Protein AF-A0A6I6JMS8-F1 (afdb_monomer_lite)

Structure (mmCIF, N/CA/C/O backbone):
data_AF-A0A6I6JMS8-F1
#
_entry.id   AF-A0A6I6JMS8-F1
#
loop_
_atom_site.group_PDB
_atom_site.id
_atom_site.type_symbol
_atom_site.label_atom_id
_atom_site.label_alt_id
_atom_site.label_comp_id
_atom_site.label_asym_id
_atom_site.label_entity_id
_atom_site.label_seq_id
_atom_site.pdbx_PDB_ins_code
_atom_site.Cartn_x
_atom_site.Cartn_y
_atom_site.Cartn_z
_atom_site.occupancy
_atom_site.B_iso_or_equiv
_atom_site.auth_seq_id
_atom_site.auth_comp_id
_atom_site.auth_asym_id
_atom_site.auth_atom_id
_atom_site.pdbx_PDB_model_num
ATOM 1 N N . MET A 1 1 ? 2.049 16.161 -23.108 1.00 65.75 1 MET A N 1
ATOM 2 C CA . MET A 1 1 ? 2.147 14.853 -22.425 1.00 65.75 1 MET A CA 1
ATOM 3 C C . MET A 1 1 ? 3.500 14.787 -21.751 1.00 65.75 1 MET A C 1
ATOM 5 O O . MET A 1 1 ? 4.472 15.198 -22.372 1.00 65.75 1 MET A O 1
ATOM 9 N N . VAL A 1 2 ? 3.552 14.346 -20.497 1.00 84.44 2 VAL A N 1
ATOM 10 C CA . VAL A 1 2 ? 4.823 14.102 -19.800 1.00 84.44 2 VAL A CA 1
ATOM 11 C C . VAL A 1 2 ? 5.441 12.833 -20.387 1.00 84.44 2 VAL A C 1
ATOM 13 O O . VAL A 1 2 ? 4.735 11.838 -20.551 1.00 84.44 2 VAL A O 1
ATOM 16 N N . LYS A 1 3 ? 6.726 12.877 -20.756 1.00 91.19 3 LYS A N 1
ATOM 17 C CA . LYS A 1 3 ? 7.483 11.675 -21.117 1.00 91.19 3 LYS A CA 1
ATOM 18 C C . LYS A 1 3 ? 7.942 11.029 -19.814 1.00 91.19 3 LYS A C 1
ATOM 20 O O . LYS A 1 3 ? 8.697 11.653 -19.079 1.00 91.19 3 LYS A O 1
ATOM 25 N N . LEU A 1 4 ? 7.448 9.829 -19.538 1.00 95.31 4 LEU A N 1
ATOM 26 C CA . LEU A 1 4 ? 7.828 9.066 -18.354 1.00 95.31 4 LEU A CA 1
ATOM 27 C C . LEU A 1 4 ? 9.200 8.418 -18.560 1.00 95.31 4 LEU A C 1
ATOM 29 O O . LEU A 1 4 ? 9.563 8.065 -19.686 1.00 95.31 4 LEU A O 1
ATOM 33 N N . ASP A 1 5 ? 9.930 8.260 -17.465 1.00 95.50 5 ASP A N 1
ATOM 34 C CA . ASP A 1 5 ? 11.174 7.500 -17.380 1.00 95.50 5 ASP A CA 1
ATOM 35 C C . ASP A 1 5 ? 11.137 6.567 -16.160 1.00 95.50 5 ASP A C 1
ATOM 37 O O . ASP A 1 5 ? 10.210 6.626 -15.347 1.00 95.50 5 ASP A O 1
ATOM 41 N N . THR A 1 6 ? 12.161 5.724 -16.038 1.00 95.56 6 THR A N 1
ATOM 42 C CA . THR A 1 6 ? 12.354 4.766 -14.943 1.00 95.56 6 THR A CA 1
ATOM 43 C C . THR A 1 6 ? 12.173 5.405 -13.563 1.00 95.56 6 THR A C 1
ATOM 45 O O . THR A 1 6 ? 11.494 4.841 -12.705 1.00 95.56 6 THR A O 1
ATOM 48 N N . TYR A 1 7 ? 12.685 6.620 -13.339 1.00 96.44 7 TYR A N 1
ATOM 49 C CA . TYR A 1 7 ? 12.584 7.276 -12.033 1.00 96.44 7 TYR A CA 1
ATOM 50 C C . TYR A 1 7 ? 11.148 7.627 -11.652 1.00 96.44 7 TYR A C 1
ATOM 52 O O . TYR A 1 7 ? 10.816 7.553 -10.473 1.00 96.44 7 TYR A O 1
ATOM 60 N N . HIS A 1 8 ? 10.280 7.940 -12.616 1.00 97.50 8 HIS A N 1
ATOM 61 C CA . HIS A 1 8 ? 8.869 8.206 -12.321 1.00 97.50 8 HIS A CA 1
ATOM 62 C C . HIS A 1 8 ? 8.162 6.962 -11.757 1.00 97.50 8 HIS A C 1
ATOM 64 O O . HIS A 1 8 ? 7.338 7.079 -10.850 1.00 97.50 8 HIS A O 1
ATOM 70 N N . TYR A 1 9 ? 8.483 5.770 -12.271 1.00 98.00 9 TYR A N 1
ATOM 71 C CA . TYR A 1 9 ? 7.882 4.519 -11.800 1.00 98.00 9 TYR A CA 1
ATOM 72 C C . TYR A 1 9 ? 8.444 4.085 -10.444 1.00 98.00 9 TYR A C 1
ATOM 74 O O . TYR A 1 9 ? 7.672 3.723 -9.554 1.00 98.00 9 TYR A O 1
ATOM 82 N N . HIS A 1 10 ? 9.762 4.193 -10.246 1.00 97.88 10 HIS A N 1
ATOM 83 C CA . HIS A 1 10 ? 10.380 3.929 -8.941 1.00 97.88 10 HIS A CA 1
ATOM 84 C C . HIS A 1 10 ? 9.917 4.918 -7.875 1.00 97.88 10 HIS A C 1
ATOM 86 O O . HIS A 1 10 ? 9.689 4.521 -6.735 1.00 97.88 10 HIS A O 1
ATOM 92 N N . GLU A 1 11 ? 9.712 6.189 -8.231 1.00 98.38 11 GLU A N 1
ATOM 93 C CA . GLU A 1 11 ? 9.132 7.160 -7.306 1.00 98.38 11 GLU A CA 1
ATOM 94 C C . GLU A 1 11 ? 7.700 6.770 -6.925 1.00 98.38 11 GLU A C 1
ATOM 96 O O . GLU A 1 11 ? 7.367 6.804 -5.745 1.00 98.38 11 GLU A O 1
ATOM 101 N N . ALA A 1 12 ? 6.857 6.344 -7.871 1.00 98.44 12 ALA A N 1
ATOM 102 C CA . ALA A 1 12 ? 5.509 5.877 -7.544 1.00 98.44 12 ALA A CA 1
ATOM 103 C C . ALA A 1 12 ? 5.534 4.682 -6.571 1.00 98.44 12 ALA A C 1
ATOM 105 O O . ALA A 1 12 ? 4.800 4.681 -5.579 1.00 98.44 12 ALA A O 1
ATOM 106 N N . LEU A 1 13 ? 6.420 3.710 -6.807 1.00 98.56 13 LEU A N 1
ATOM 107 C CA . LEU A 1 13 ? 6.651 2.588 -5.896 1.00 98.56 13 LEU A CA 1
ATOM 108 C C . LEU A 1 13 ? 7.057 3.071 -4.493 1.00 98.56 13 LEU A C 1
ATOM 110 O O . LEU A 1 13 ? 6.413 2.709 -3.510 1.00 98.56 13 LEU A O 1
ATOM 114 N N . ASP A 1 14 ? 8.057 3.946 -4.399 1.00 98.62 14 ASP A N 1
ATOM 115 C CA . ASP A 1 14 ? 8.525 4.520 -3.131 1.00 98.62 14 ASP A CA 1
ATOM 116 C C . ASP A 1 14 ? 7.417 5.287 -2.388 1.00 98.62 14 ASP A C 1
ATOM 118 O O . ASP A 1 14 ? 7.194 5.071 -1.195 1.00 98.62 14 ASP A O 1
ATOM 122 N N . ARG A 1 15 ? 6.650 6.139 -3.087 1.00 98.62 15 ARG A N 1
ATOM 123 C CA . ARG A 1 15 ? 5.563 6.908 -2.457 1.00 98.62 15 ARG A CA 1
ATOM 124 C C . ARG A 1 15 ? 4.460 6.004 -1.928 1.00 98.62 15 ARG A C 1
ATOM 126 O O . ARG A 1 15 ? 3.903 6.299 -0.871 1.00 98.62 15 ARG A O 1
ATOM 133 N N . THR A 1 16 ? 4.148 4.917 -2.628 1.00 98.44 16 THR A N 1
ATOM 134 C CA . THR A 1 16 ? 3.142 3.957 -2.152 1.00 98.44 16 THR A CA 1
ATOM 135 C C . THR A 1 16 ? 3.620 3.164 -0.936 1.00 98.44 16 THR A C 1
ATOM 137 O O . THR A 1 16 ? 2.833 3.009 -0.001 1.00 98.44 16 THR A O 1
ATOM 140 N N . ASP A 1 17 ? 4.898 2.764 -0.870 1.00 98.50 17 ASP A N 1
ATOM 141 C CA . ASP A 1 17 ? 5.485 2.163 0.342 1.00 98.50 17 ASP A CA 1
ATOM 142 C C . ASP A 1 17 ? 5.408 3.128 1.530 1.00 98.50 17 ASP A C 1
ATOM 144 O O . ASP A 1 17 ? 4.875 2.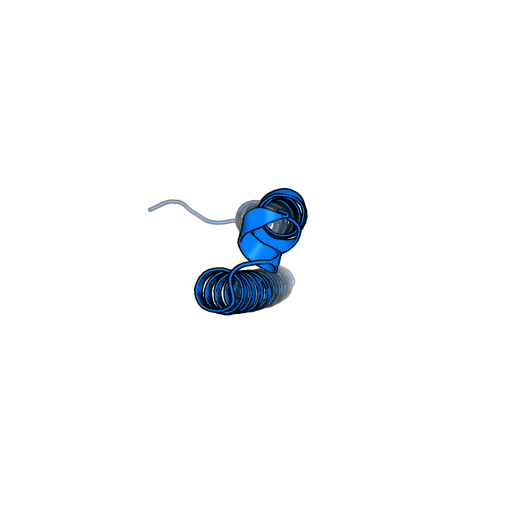791 2.589 1.00 98.50 17 ASP A O 1
ATOM 148 N N . MET A 1 18 ? 5.862 4.370 1.330 1.00 98.69 18 MET A N 1
ATOM 149 C CA . MET A 1 18 ? 5.860 5.394 2.371 1.00 98.69 18 MET A CA 1
ATOM 150 C C . MET A 1 18 ? 4.449 5.625 2.932 1.00 98.69 18 MET A C 1
ATOM 152 O O . MET A 1 18 ? 4.261 5.632 4.149 1.00 98.69 18 MET A O 1
ATOM 156 N N . ILE A 1 19 ? 3.446 5.787 2.063 1.00 98.75 19 ILE A N 1
ATOM 157 C CA . ILE A 1 19 ? 2.055 6.003 2.488 1.00 98.75 19 ILE A CA 1
ATOM 158 C C . ILE A 1 19 ? 1.505 4.768 3.206 1.00 98.75 19 ILE A C 1
ATOM 160 O O . ILE A 1 19 ? 0.854 4.923 4.239 1.00 98.75 19 ILE A O 1
ATOM 164 N N . SER A 1 20 ? 1.784 3.561 2.705 1.00 98.56 20 SER A N 1
ATOM 165 C CA . SER A 1 20 ? 1.367 2.307 3.345 1.00 98.56 20 SER A CA 1
ATOM 166 C C . SER A 1 20 ? 1.892 2.212 4.781 1.00 98.56 20 SER A C 1
ATOM 168 O O . SER A 1 20 ? 1.128 1.967 5.718 1.00 98.56 20 SER A O 1
ATOM 170 N N . ARG A 1 21 ? 3.177 2.529 4.985 1.00 98.50 21 ARG A N 1
ATOM 171 C CA . ARG A 1 21 ? 3.816 2.525 6.307 1.00 98.50 21 ARG A CA 1
ATOM 172 C C . ARG A 1 21 ? 3.233 3.577 7.246 1.00 98.50 21 ARG A C 1
ATOM 174 O O . ARG A 1 21 ? 2.868 3.239 8.368 1.00 98.50 21 ARG A O 1
ATOM 181 N N . ILE A 1 22 ? 3.091 4.819 6.779 1.00 98.69 22 ILE A N 1
ATOM 182 C CA . ILE A 1 22 ? 2.493 5.922 7.554 1.00 98.69 22 ILE A CA 1
ATOM 183 C C . ILE A 1 22 ? 1.062 5.568 7.975 1.00 98.69 22 ILE A C 1
ATOM 185 O O . ILE A 1 22 ? 0.679 5.770 9.129 1.00 98.69 22 ILE A O 1
ATOM 189 N N . PHE A 1 23 ? 0.263 5.031 7.051 1.00 98.81 23 PHE A N 1
ATOM 190 C CA . PHE A 1 23 ? -1.118 4.655 7.326 1.00 98.81 23 PHE A CA 1
ATOM 191 C C . PHE A 1 23 ? -1.196 3.520 8.350 1.00 98.81 23 PHE A C 1
ATOM 193 O O . PHE A 1 23 ? -1.971 3.601 9.306 1.00 98.81 23 PHE A O 1
ATOM 200 N N . HIS A 1 24 ? -0.362 2.490 8.204 1.00 98.50 24 HIS A N 1
ATOM 201 C CA . HIS A 1 24 ? -0.328 1.398 9.166 1.00 98.50 24 HIS A CA 1
ATOM 202 C C . HIS A 1 24 ? 0.096 1.886 10.561 1.00 98.50 24 HIS A C 1
ATOM 204 O O 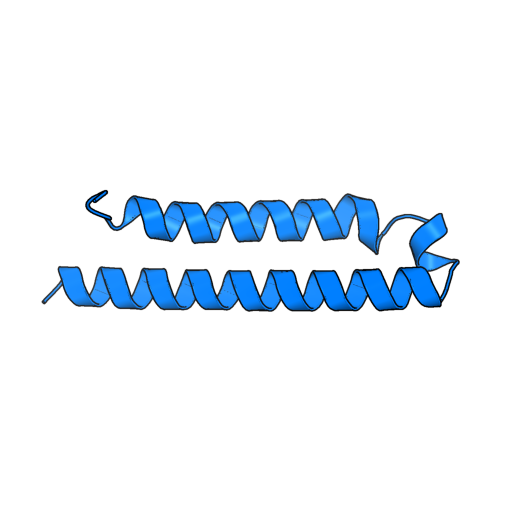. HIS A 1 24 ? -0.562 1.568 11.554 1.00 98.50 24 HIS A O 1
ATOM 210 N N . GLU A 1 25 ? 1.166 2.674 10.650 1.00 98.50 25 GLU A N 1
ATOM 211 C CA . GLU A 1 25 ? 1.725 3.129 11.925 1.00 98.50 25 GLU A CA 1
ATOM 212 C C . GLU A 1 25 ? 0.779 4.068 12.683 1.00 98.50 25 GLU A C 1
ATOM 214 O O . GLU A 1 25 ? 0.650 3.971 13.903 1.00 98.50 25 GLU A O 1
ATOM 219 N N . HIS A 1 26 ? 0.093 4.970 11.978 1.00 98.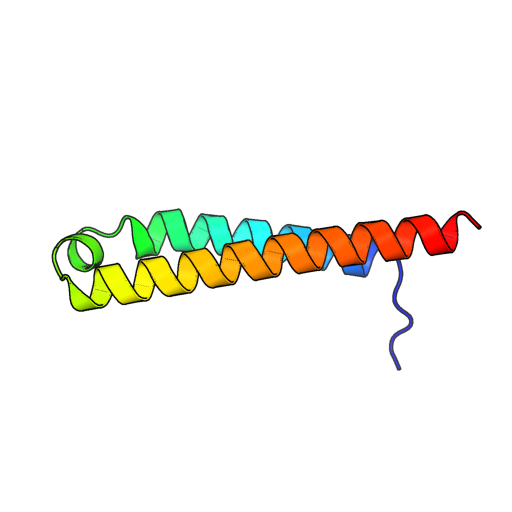62 26 HIS A N 1
ATOM 220 C CA . HIS A 1 26 ? -0.682 6.026 12.630 1.00 98.62 26 HIS A CA 1
ATOM 221 C C . HIS A 1 26 ? -2.191 5.799 12.640 1.00 98.62 26 HIS A C 1
ATOM 223 O O . HIS A 1 26 ? -2.864 6.375 13.494 1.00 98.62 26 HIS A O 1
ATOM 229 N N . ILE A 1 27 ? -2.736 4.996 11.721 1.00 98.69 27 ILE A N 1
ATOM 230 C CA . ILE A 1 27 ? -4.183 4.760 11.617 1.00 98.69 27 ILE A CA 1
ATOM 231 C C . ILE A 1 27 ? -4.537 3.347 12.062 1.00 98.69 27 ILE A C 1
ATOM 233 O O . ILE A 1 27 ? -5.326 3.200 12.995 1.00 98.69 27 ILE A O 1
ATOM 237 N N . VAL A 1 28 ? -3.946 2.318 11.447 1.00 98.62 28 VAL A N 1
ATOM 238 C CA . VAL A 1 28 ? -4.260 0.913 11.782 1.00 98.62 28 VAL A CA 1
ATOM 239 C C . VAL A 1 28 ? -3.926 0.620 13.245 1.00 98.62 28 VAL A C 1
ATOM 241 O O . VAL A 1 28 ? -4.731 0.019 13.957 1.00 98.62 28 VAL A O 1
ATOM 244 N N . GLU A 1 29 ? -2.785 1.118 13.731 1.00 98.44 29 GLU A N 1
ATOM 245 C CA . GLU A 1 29 ? -2.371 0.914 15.121 1.00 98.44 29 GLU A CA 1
ATOM 246 C C . GLU A 1 29 ? -3.033 1.861 16.135 1.00 98.44 29 GLU A C 1
ATOM 248 O O . GLU A 1 29 ? -2.862 1.697 17.347 1.00 98.44 29 GLU A O 1
ATOM 253 N N . HIS A 1 30 ? -3.834 2.830 15.686 1.00 98.75 30 HIS A N 1
ATOM 254 C CA . HIS A 1 30 ? -4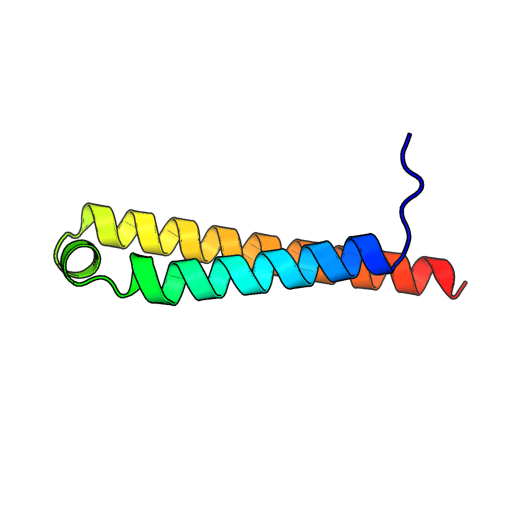.443 3.807 16.581 1.00 98.75 30 HIS A CA 1
ATOM 255 C C . HIS A 1 30 ? -5.435 3.147 17.552 1.00 98.75 30 HIS A C 1
ATOM 257 O O . HIS A 1 30 ? -6.373 2.456 17.143 1.00 98.75 30 HIS A O 1
ATOM 263 N N . THR A 1 31 ? -5.305 3.431 18.852 1.00 98.69 31 THR A N 1
ATOM 264 C CA . THR A 1 31 ? -6.117 2.810 19.917 1.00 98.69 31 THR A CA 1
ATOM 265 C C . THR A 1 31 ? -7.622 2.890 19.652 1.00 98.69 31 THR A C 1
ATOM 267 O O . THR A 1 31 ? -8.324 1.891 19.793 1.00 98.69 31 THR A O 1
ATOM 270 N N . ALA A 1 32 ? -8.131 4.053 19.225 1.00 98.81 32 ALA A N 1
ATOM 271 C CA . ALA A 1 32 ? -9.560 4.224 18.941 1.00 98.81 32 ALA A CA 1
ATOM 272 C C . ALA A 1 32 ? -10.035 3.434 17.705 1.00 98.81 32 ALA A C 1
ATOM 274 O O . ALA A 1 32 ? -11.176 2.974 17.680 1.00 98.81 32 ALA A O 1
ATOM 275 N N . VAL A 1 33 ? -9.162 3.250 16.705 1.00 98.75 33 VAL A N 1
ATOM 276 C CA . VAL A 1 33 ? -9.462 2.468 15.496 1.00 98.75 33 VAL A CA 1
ATOM 277 C C . VAL A 1 33 ? -9.525 0.989 15.863 1.00 98.75 33 VAL A C 1
ATOM 279 O O . VAL A 1 33 ? -10.530 0.341 15.595 1.00 98.75 33 VAL A O 1
ATOM 282 N N . LYS A 1 34 ? -8.528 0.477 16.596 1.00 98.50 34 LYS A N 1
ATOM 283 C CA . LYS A 1 34 ? -8.490 -0.923 17.060 1.00 98.50 34 LYS A CA 1
ATOM 284 C C . LYS A 1 34 ? -9.648 -1.288 17.986 1.00 98.50 34 LYS A C 1
ATOM 286 O O . LYS A 1 34 ? -10.130 -2.416 17.934 1.00 98.50 34 LYS A O 1
ATOM 291 N N . ALA A 1 35 ? -10.078 -0.355 18.837 1.00 98.56 35 ALA A N 1
ATOM 292 C CA . ALA A 1 35 ? -11.168 -0.571 19.786 1.00 98.56 35 ALA A CA 1
ATOM 293 C C . ALA A 1 35 ? -12.568 -0.519 19.145 1.00 98.56 35 ALA A C 1
ATOM 295 O O . ALA A 1 35 ? -13.537 -0.925 19.785 1.00 98.56 35 ALA A O 1
ATOM 296 N N . THR A 1 36 ? -12.687 -0.037 17.904 1.00 98.81 36 THR A N 1
ATOM 297 C CA . THR A 1 36 ? -13.974 0.142 17.219 1.00 98.81 36 THR A CA 1
ATOM 298 C C . THR A 1 36 ? -14.055 -0.800 16.013 1.00 98.81 36 THR A C 1
ATOM 300 O O . THR A 1 36 ? -13.393 -0.534 15.012 1.00 98.81 36 THR A O 1
ATOM 303 N N . PRO A 1 37 ? -14.864 -1.881 16.052 1.00 98.44 37 PRO A N 1
ATOM 304 C CA . PRO A 1 37 ? -14.845 -2.929 15.024 1.00 98.44 37 PRO A CA 1
ATOM 305 C C . PRO A 1 37 ? -15.027 -2.430 13.585 1.00 98.44 37 PRO A C 1
ATOM 307 O O . PRO A 1 37 ? -14.304 -2.862 12.694 1.00 98.44 37 PRO A O 1
ATOM 310 N N . GLU A 1 38 ? -15.947 -1.491 13.362 1.00 98.75 38 GLU A N 1
ATOM 311 C CA . GLU A 1 38 ? -16.207 -0.932 12.028 1.00 98.75 38 GLU A CA 1
ATOM 312 C C . GLU A 1 38 ? -15.028 -0.101 11.505 1.00 98.75 38 GLU A C 1
ATOM 314 O O . GLU A 1 38 ? -14.665 -0.205 10.333 1.00 98.75 38 GLU A O 1
ATOM 319 N N . LEU A 1 39 ? -14.391 0.690 12.378 1.00 98.75 39 LEU A N 1
ATOM 320 C CA . LEU A 1 39 ? -13.212 1.476 12.009 1.00 98.75 39 LEU A CA 1
ATOM 321 C C . LEU A 1 39 ? -12.017 0.570 11.735 1.00 98.75 39 LEU A C 1
ATOM 323 O O . LEU A 1 39 ? -11.317 0.783 10.750 1.00 98.75 39 LEU A O 1
ATOM 327 N N . LYS A 1 40 ? -11.808 -0.451 12.574 1.00 98.81 40 LYS A N 1
ATOM 328 C CA . LYS A 1 40 ? -10.765 -1.455 12.371 1.00 98.81 40 LYS A CA 1
ATOM 329 C C . LYS A 1 40 ? -10.923 -2.139 11.014 1.00 98.81 40 LYS A C 1
ATOM 331 O O . LYS A 1 40 ? -9.981 -2.128 10.233 1.00 98.81 40 LYS A O 1
ATOM 336 N N . ALA A 1 41 ? -12.116 -2.659 10.717 1.00 98.81 41 ALA A N 1
ATOM 337 C CA . ALA A 1 41 ? -12.384 -3.338 9.452 1.00 98.81 41 ALA A CA 1
ATOM 338 C C . ALA A 1 41 ? -12.126 -2.421 8.245 1.00 98.81 41 ALA A C 1
ATOM 340 O O . ALA A 1 41 ? -11.511 -2.836 7.267 1.00 98.81 41 ALA A O 1
ATOM 341 N N . LYS A 1 42 ? -12.538 -1.146 8.327 1.00 98.88 42 LYS A N 1
ATOM 342 C CA . LYS A 1 42 ? -12.269 -0.176 7.259 1.00 98.88 42 LYS A CA 1
ATOM 343 C C . LYS A 1 42 ? -10.779 0.154 7.126 1.00 98.88 42 LYS A C 1
ATOM 345 O O . LYS A 1 42 ? -10.300 0.317 6.009 1.00 98.88 42 LYS A O 1
ATOM 350 N N . ALA A 1 43 ? -10.050 0.266 8.235 1.00 98.81 43 ALA A N 1
ATOM 351 C CA . ALA A 1 43 ? -8.614 0.523 8.209 1.00 98.81 43 ALA A CA 1
ATOM 352 C C . ALA A 1 43 ? -7.837 -0.659 7.609 1.00 98.81 43 ALA A C 1
ATOM 354 O O . ALA A 1 43 ? -6.951 -0.436 6.791 1.00 98.81 43 ALA A O 1
ATOM 355 N N . GLU A 1 44 ? -8.201 -1.896 7.950 1.00 98.62 44 GLU A N 1
ATOM 356 C CA . GLU A 1 44 ? -7.606 -3.106 7.366 1.00 98.62 44 GLU A CA 1
ATOM 357 C C . GLU A 1 44 ? -7.852 -3.173 5.847 1.00 98.62 44 GLU A C 1
ATOM 359 O O . GLU A 1 44 ? -6.907 -3.355 5.089 1.00 98.62 44 GLU A O 1
ATOM 364 N N . GLU A 1 45 ? -9.074 -2.887 5.380 1.00 98.81 45 GLU A N 1
ATOM 365 C CA . GLU A 1 45 ? -9.391 -2.830 3.940 1.00 98.81 45 GLU A CA 1
ATOM 366 C C . GLU A 1 45 ? -8.557 -1.778 3.186 1.00 98.81 45 GLU A C 1
ATOM 368 O O . GLU A 1 45 ? -8.088 -2.021 2.073 1.00 98.81 45 GLU A O 1
ATOM 373 N N . ILE A 1 46 ? -8.352 -0.598 3.782 1.00 98.81 46 ILE A N 1
ATOM 374 C CA . ILE A 1 46 ? -7.514 0.448 3.179 1.00 98.81 46 ILE A CA 1
ATOM 375 C C . ILE A 1 46 ? -6.045 0.011 3.151 1.00 98.81 46 ILE A C 1
ATOM 377 O O . ILE A 1 46 ? -5.366 0.245 2.152 1.00 98.81 46 ILE A O 1
ATOM 381 N N . ALA A 1 47 ? -5.552 -0.626 4.216 1.00 98.69 47 ALA A N 1
ATOM 382 C CA . ALA A 1 47 ? -4.187 -1.141 4.264 1.00 98.69 47 ALA A CA 1
ATOM 383 C C . ALA A 1 47 ? -3.953 -2.210 3.182 1.00 98.69 47 ALA A C 1
ATOM 385 O O . ALA A 1 47 ? -2.956 -2.136 2.462 1.00 98.69 47 ALA A O 1
ATOM 386 N N . ASP A 1 48 ? -4.906 -3.126 2.993 1.00 98.69 48 ASP A N 1
ATOM 387 C CA . ASP A 1 48 ? -4.868 -4.126 1.921 1.00 98.69 48 ASP A CA 1
ATOM 388 C C . ASP A 1 48 ? -4.852 -3.462 0.535 1.00 98.69 48 ASP A C 1
ATOM 390 O O . ASP A 1 48 ? -4.060 -3.838 -0.334 1.00 98.69 48 ASP A O 1
ATOM 394 N N . ALA A 1 49 ? -5.673 -2.427 0.328 1.00 98.75 49 ALA A N 1
ATOM 395 C CA . ALA A 1 49 ? -5.700 -1.673 -0.923 1.00 98.75 49 ALA A CA 1
ATOM 396 C C . ALA A 1 49 ? -4.380 -0.925 -1.198 1.00 98.75 49 ALA A C 1
ATOM 398 O O . ALA A 1 49 ? -3.921 -0.892 -2.342 1.00 98.75 49 ALA A O 1
ATOM 399 N N . LEU A 1 50 ? -3.741 -0.357 -0.169 1.00 98.75 50 LEU A N 1
ATOM 400 C CA . LEU A 1 50 ? -2.423 0.278 -0.287 1.00 98.75 50 LEU A CA 1
ATOM 401 C C . LEU A 1 50 ? -1.338 -0.751 -0.619 1.00 98.75 50 LEU A C 1
ATOM 403 O O . LEU A 1 50 ? -0.500 -0.494 -1.483 1.00 98.75 50 LEU A O 1
ATOM 407 N N . GLY A 1 51 ? -1.384 -1.932 0.005 1.00 98.38 51 GLY A N 1
ATOM 408 C CA . GLY A 1 51 ? -0.496 -3.048 -0.320 1.00 98.38 51 GLY A CA 1
ATOM 409 C C . GLY A 1 51 ? -0.657 -3.524 -1.766 1.0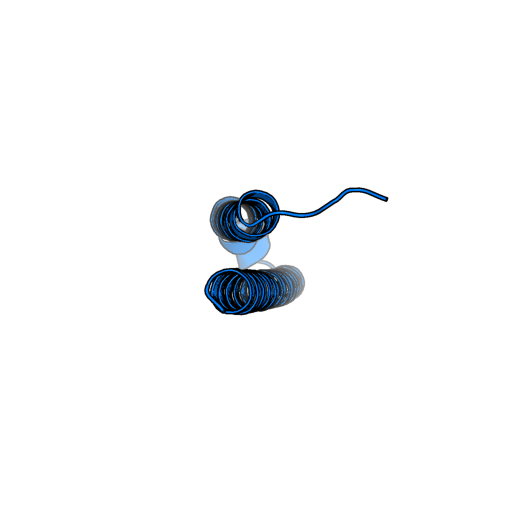0 98.38 51 GLY A C 1
ATOM 410 O O . GLY A 1 51 ? 0.335 -3.718 -2.469 1.00 98.38 51 GLY A O 1
ATOM 411 N N . ALA A 1 52 ? -1.897 -3.651 -2.245 1.00 98.69 52 ALA A N 1
ATOM 412 C CA . ALA A 1 52 ? -2.176 -4.001 -3.635 1.00 98.69 52 ALA A CA 1
ATOM 413 C C . ALA A 1 52 ? -1.640 -2.940 -4.611 1.00 98.69 52 ALA A C 1
ATOM 415 O O . ALA A 1 52 ? -0.998 -3.288 -5.602 1.00 98.69 52 ALA A O 1
ATOM 416 N N . LEU A 1 53 ? -1.840 -1.653 -4.312 1.00 98.69 53 LEU A N 1
ATOM 417 C CA . LEU A 1 53 ? -1.316 -0.561 -5.131 1.00 98.69 53 LEU A CA 1
ATOM 418 C C . LEU A 1 53 ? 0.220 -0.561 -5.173 1.00 98.69 53 LEU A C 1
ATOM 420 O O . LEU A 1 53 ? 0.791 -0.419 -6.251 1.00 98.69 53 LEU A O 1
ATOM 424 N N . TYR A 1 54 ? 0.880 -0.785 -4.035 1.00 98.69 54 TYR A N 1
ATOM 425 C CA . TYR A 1 54 ? 2.336 -0.934 -3.963 1.00 98.69 54 TYR A CA 1
ATOM 426 C C . TYR A 1 54 ? 2.844 -2.047 -4.894 1.00 98.69 54 TYR A C 1
ATOM 428 O O . TYR A 1 54 ? 3.757 -1.824 -5.689 1.00 98.69 54 TYR A O 1
ATOM 436 N N . GLN A 1 55 ? 2.202 -3.222 -4.871 1.00 98.62 55 GLN A N 1
ATOM 437 C CA . GLN A 1 55 ? 2.555 -4.332 -5.764 1.00 98.62 55 GLN A CA 1
ATOM 438 C C . GLN A 1 55 ? 2.349 -3.973 -7.241 1.00 98.62 55 GLN A C 1
ATOM 440 O O . GLN A 1 55 ? 3.191 -4.284 -8.082 1.00 98.62 55 GLN A O 1
ATOM 445 N N . MET A 1 56 ? 1.258 -3.276 -7.569 1.00 98.69 56 MET A N 1
ATOM 446 C CA . MET A 1 56 ? 1.004 -2.807 -8.934 1.00 98.69 56 MET A CA 1
ATOM 447 C C . MET A 1 56 ? 2.079 -1.825 -9.412 1.00 98.69 56 MET A C 1
ATOM 449 O O . MET A 1 56 ? 2.548 -1.947 -10.542 1.00 98.69 56 MET A O 1
ATOM 453 N N . CYS A 1 57 ? 2.501 -0.885 -8.561 1.00 98.62 57 CYS A N 1
ATOM 454 C CA . CYS A 1 57 ? 3.600 0.029 -8.871 1.00 98.62 57 CYS A CA 1
ATOM 455 C C . CYS A 1 57 ? 4.922 -0.721 -9.083 1.00 98.62 57 CYS A C 1
ATOM 457 O O . CYS A 1 57 ? 5.653 -0.397 -10.017 1.00 98.62 57 CYS A O 1
ATOM 459 N N . GLY A 1 58 ? 5.204 -1.742 -8.269 1.00 98.25 58 GLY A N 1
ATOM 460 C CA . GLY A 1 58 ? 6.413 -2.558 -8.395 1.00 98.25 58 GLY A CA 1
ATOM 461 C C . GLY A 1 58 ? 6.463 -3.335 -9.707 1.00 98.25 58 GLY A C 1
ATOM 462 O O . GLY A 1 58 ? 7.474 -3.302 -10.407 1.00 98.25 58 GLY A O 1
ATOM 463 N N . ASN A 1 59 ? 5.348 -3.963 -10.085 1.00 98.56 59 ASN A N 1
ATOM 464 C CA . ASN A 1 59 ? 5.235 -4.661 -11.365 1.00 98.56 59 ASN A CA 1
ATOM 465 C C . ASN A 1 59 ? 5.408 -3.697 -12.545 1.00 98.56 59 ASN A C 1
ATOM 467 O O . ASN A 1 59 ? 6.188 -3.978 -13.448 1.00 98.56 59 ASN A O 1
ATOM 471 N N . ALA A 1 60 ? 4.750 -2.533 -12.504 1.00 98.12 60 ALA A N 1
ATOM 472 C CA . ALA A 1 60 ? 4.859 -1.532 -13.564 1.00 98.12 60 ALA A CA 1
ATOM 473 C C . ALA A 1 60 ? 6.290 -0.985 -13.720 1.00 98.12 60 ALA A C 1
ATOM 475 O O . ALA A 1 60 ? 6.742 -0.776 -14.843 1.00 98.12 60 ALA A O 1
ATOM 476 N N . ALA A 1 61 ? 7.010 -0.770 -12.612 1.00 97.94 61 ALA A N 1
ATOM 477 C CA . ALA A 1 61 ? 8.413 -0.361 -12.648 1.00 97.94 61 ALA A CA 1
ATOM 478 C C . ALA A 1 61 ? 9.301 -1.435 -13.296 1.00 97.94 61 ALA A C 1
ATOM 480 O O . ALA A 1 61 ? 10.080 -1.121 -14.193 1.00 97.94 61 ALA A O 1
ATOM 481 N N . CYS A 1 62 ? 9.128 -2.700 -12.900 1.00 97.75 62 CYS A N 1
ATOM 482 C CA . CYS A 1 62 ? 9.875 -3.827 -13.461 1.00 97.75 62 CYS A CA 1
ATOM 483 C C . CYS A 1 62 ? 9.633 -3.977 -14.974 1.00 97.75 62 CYS A C 1
ATOM 485 O O . CYS A 1 62 ? 10.578 -4.022 -15.757 1.00 97.75 62 CYS A O 1
ATOM 487 N N . GLU A 1 63 ? 8.364 -3.971 -15.397 1.00 97.88 63 GLU A N 1
ATOM 488 C CA . GLU A 1 63 ? 7.980 -4.058 -16.812 1.00 97.88 63 GLU A CA 1
ATOM 489 C C . GLU A 1 63 ? 8.556 -2.904 -17.644 1.00 97.88 63 GLU A C 1
ATOM 491 O O . GLU A 1 63 ? 8.962 -3.106 -18.792 1.00 97.88 63 GLU A O 1
ATOM 496 N N . PHE A 1 64 ? 8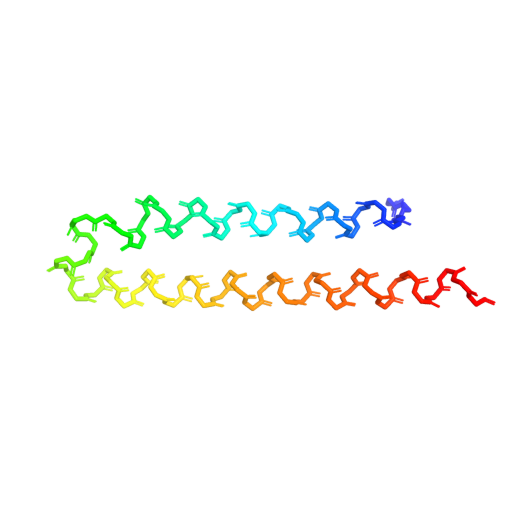.592 -1.690 -17.082 1.00 96.81 64 PHE A N 1
ATOM 497 C CA . PHE A 1 64 ? 9.156 -0.531 -17.766 1.00 96.81 64 PHE A CA 1
ATOM 498 C C . PHE A 1 64 ? 10.670 -0.667 -17.956 1.00 96.81 64 PHE A C 1
ATOM 500 O O . PHE A 1 64 ? 11.153 -0.438 -19.065 1.00 96.81 64 PHE A O 1
ATOM 507 N N . ASP A 1 65 ? 11.400 -1.069 -16.914 1.00 96.06 65 ASP A N 1
ATOM 508 C CA . ASP A 1 65 ? 12.854 -1.257 -16.964 1.00 96.06 65 ASP A CA 1
ATOM 509 C C . ASP A 1 65 ? 13.240 -2.359 -17.963 1.00 96.06 65 ASP A C 1
ATOM 511 O O . ASP A 1 65 ? 14.069 -2.134 -18.846 1.00 96.06 65 ASP A O 1
ATOM 515 N N . GLU A 1 66 ? 12.544 -3.501 -17.941 1.00 96.44 66 GLU A N 1
ATOM 516 C CA . GLU A 1 66 ? 12.740 -4.580 -18.920 1.00 96.44 66 GLU A CA 1
ATOM 517 C C . GLU A 1 66 ? 12.482 -4.142 -20.371 1.00 96.44 66 GLU A C 1
ATOM 519 O O . GLU A 1 66 ? 13.037 -4.719 -21.312 1.00 96.44 66 GLU A O 1
ATOM 524 N N . ALA A 1 67 ? 11.600 -3.160 -20.578 1.00 94.06 67 ALA A N 1
ATOM 525 C CA . ALA A 1 67 ? 11.321 -2.598 -21.893 1.00 94.06 67 ALA A CA 1
ATOM 526 C C . ALA A 1 67 ? 12.370 -1.567 -22.343 1.00 94.06 67 ALA A C 1
ATOM 528 O O . ALA A 1 67 ? 12.472 -1.329 -23.544 1.00 94.06 67 ALA A O 1
ATOM 529 N N . GLN A 1 68 ? 13.124 -0.953 -21.421 1.00 88.31 68 GLN A N 1
ATOM 530 C CA . GLN A 1 68 ? 14.239 -0.057 -21.760 1.00 88.31 68 GLN A CA 1
ATOM 531 C C . GLN A 1 68 ? 15.531 -0.822 -22.090 1.00 88.31 68 GLN A C 1
ATOM 533 O O . GLN A 1 68 ? 16.355 -0.308 -22.845 1.00 88.31 68 GLN A O 1
ATOM 538 N N . ASP A 1 69 ? 15.696 -2.036 -21.557 1.00 80.44 69 ASP A N 1
ATOM 539 C CA . ASP A 1 69 ? 16.883 -2.882 -21.760 1.00 80.44 69 ASP A CA 1
ATOM 540 C C . ASP A 1 69 ? 16.865 -3.703 -23.074 1.00 80.44 69 ASP A C 1
ATOM 542 O O . ASP A 1 69 ? 17.826 -4.420 -23.372 1.00 80.44 69 ASP A O 1
ATOM 546 N N . LYS A 1 70 ? 15.785 -3.618 -23.862 1.00 65.12 70 LYS A N 1
ATOM 547 C CA . LYS A 1 70 ? 15.595 -4.305 -25.157 1.00 65.12 70 LYS A CA 1
ATOM 548 C C . LYS A 1 70 ? 15.797 -3.369 -26.344 1.00 65.12 70 LYS A C 1
ATOM 550 O O . LYS A 1 70 ? 16.360 -3.847 -27.355 1.00 65.12 70 LYS A O 1
#

Sequence (70 aa):
MVKLDTYHYHEALDRTDMISRIFHEHIVEHTAVKATPELKAKAEEIADALGALYQMCGNAACEFDEAQDK

Organism: NCBI:txid2678688

Secondary structure (DSSP, 8-state):
-----HHHHHHHHHHHHHHHHHHIIIIIT-HHHHTSHHHHHHHHHHHHHHHHHHHHHHHHHHHHHHHH--

pLDDT: mean 96.57, std 6.18, range [65.12, 98.88]

Radius of gyration: 15.79 Å; chains: 1; bounding box: 33×20×45 Å

Foldseek 3Di:
DDDDDLVVLVVQLVVLVVVLVVLCVDQLPDPVQVVDVVSNVVSVVVSVVSVVSSVVSVVVSVVRVVVVVD